Protein AF-A0A0G0X6N5-F1 (afdb_monomer_lite)

InterPro domains:
  IPR004042 Intein DOD homing endonuclease, central region [PS50819] (4-129)
  IPR004860 Homing endonuclease, LAGLIDADG domain [PF14528] (2-40)
  IPR006142 Intein [PR00379] (1-13)
  IPR006142 Intein [PR00379] (91-103)
  IPR027434 Homing endonuclease [G3DSA:3.10.28.10] (1-121)
  IPR027434 Homing endonuclease [SSF55608] (2-59)

pLDDT: mean 87.35, std 15.33, range [44.31, 98.25]

Secondary structure (DSSP, 8-state):
-HHHHHHHHHHEEEEESSSEEEEEEES-HHHHHHHHHHTT--PPEEEETTTEEEEEEE-HHHHHHHHHTT--TTGGGT-------TTTHHHHHHHHHHHH-----EEEEPPSSS--EEEE-PPPPP---

Foldseek 3Di:
DLLLLLLCLAAKAWDDDPFTKIKRKDLDPVVVVVVCVVVVDPFDWDDDPNRMIMGIDTDPVVSVVCVQQQDDHVCPVPGDHGDDDPVSVVSSNNNNCVRHNDDFDWDWDDDPPPDTDTDTDDDPDDPDD

Structure (mmCIF, N/CA/C/O backbone):
data_AF-A0A0G0X6N5-F1
#
_entry.id   AF-A0A0G0X6N5-F1
#
loop_
_atom_site.group_PDB
_atom_site.id
_atom_site.type_symbol
_atom_site.label_atom_id
_atom_site.label_alt_id
_atom_site.label_comp_id
_atom_site.label_asym_id
_atom_site.label_entity_id
_atom_site.label_seq_id
_atom_site.pdbx_PDB_ins_code
_atom_site.Cartn_x
_atom_site.Cartn_y
_atom_site.Cartn_z
_atom_site.occupancy
_atom_site.B_iso_or_equiv
_atom_site.auth_seq_id
_atom_site.auth_comp_id
_atom_site.auth_asym_id
_atom_site.auth_atom_id
_atom_site.pdbx_PDB_model_num
ATOM 1 N N . MET A 1 1 ? -10.779 3.415 -6.569 1.00 87.19 1 MET A N 1
ATOM 2 C CA . MET A 1 1 ? -10.254 2.663 -5.402 1.00 87.19 1 MET A CA 1
ATOM 3 C C . MET A 1 1 ? -9.407 1.443 -5.789 1.00 87.19 1 MET A C 1
ATOM 5 O O . MET A 1 1 ? -8.465 1.151 -5.069 1.00 87.19 1 MET A O 1
ATOM 9 N N . ALA A 1 2 ? -9.675 0.753 -6.910 1.00 95.94 2 ALA A N 1
ATOM 10 C CA . ALA A 1 2 ? -8.919 -0.440 -7.331 1.00 95.94 2 ALA A CA 1
ATOM 11 C C . ALA A 1 2 ? -7.391 -0.240 -7.430 1.00 95.94 2 ALA A C 1
ATOM 13 O O . ALA A 1 2 ? -6.642 -1.137 -7.061 1.00 95.94 2 ALA A O 1
ATOM 14 N N . TYR A 1 3 ? -6.933 0.953 -7.819 1.00 97.38 3 TYR A N 1
ATOM 15 C CA . TYR A 1 3 ? -5.517 1.329 -7.759 1.00 97.38 3 TYR A CA 1
ATOM 16 C C . TYR A 1 3 ? -4.912 1.194 -6.353 1.00 97.38 3 TYR A C 1
ATOM 18 O O . TYR A 1 3 ? -3.911 0.512 -6.167 1.00 97.38 3 TYR A O 1
ATOM 26 N N . VAL A 1 4 ? -5.556 1.782 -5.338 1.00 96.94 4 VAL A N 1
ATOM 27 C CA . VAL A 1 4 ? -5.074 1.730 -3.946 1.00 96.94 4 VAL A CA 1
ATOM 28 C C . VAL A 1 4 ? -5.071 0.292 -3.422 1.00 96.94 4 VAL A C 1
ATOM 30 O O . VAL A 1 4 ? -4.167 -0.089 -2.684 1.00 96.94 4 VAL A O 1
ATOM 33 N N . LEU A 1 5 ? -6.048 -0.521 -3.842 1.00 96.44 5 LEU A N 1
ATOM 34 C CA . LEU A 1 5 ? -6.070 -1.953 -3.547 1.00 96.44 5 LEU A CA 1
ATOM 35 C C . LEU A 1 5 ? -4.853 -2.665 -4.152 1.00 96.44 5 LEU A C 1
ATOM 37 O O . LEU A 1 5 ? -4.186 -3.406 -3.441 1.00 96.44 5 LEU A O 1
ATOM 41 N N . GLY A 1 6 ? -4.547 -2.423 -5.429 1.00 96.81 6 GLY A N 1
ATOM 42 C CA . GLY A 1 6 ? -3.376 -2.993 -6.100 1.00 96.81 6 GLY A CA 1
ATOM 43 C C . GLY A 1 6 ? -2.073 -2.631 -5.399 1.00 96.81 6 GLY A C 1
ATOM 44 O O . GLY A 1 6 ? -1.282 -3.513 -5.074 1.00 96.81 6 GLY A O 1
ATOM 45 N N . PHE A 1 7 ? -1.903 -1.351 -5.074 1.00 97.06 7 PHE A N 1
ATOM 46 C CA . PHE A 1 7 ? -0.727 -0.871 -4.352 1.00 97.06 7 PHE A CA 1
ATOM 47 C C . PHE A 1 7 ? -0.604 -1.509 -2.961 1.00 97.06 7 PHE A C 1
ATOM 49 O O . PHE A 1 7 ? 0.472 -1.943 -2.557 1.00 97.06 7 PHE A O 1
ATOM 56 N N . TRP A 1 8 ? -1.719 -1.653 -2.236 1.00 96.56 8 TRP A N 1
ATOM 57 C CA . TRP A 1 8 ? -1.725 -2.372 -0.962 1.00 96.56 8 TRP A CA 1
ATOM 58 C C . TRP A 1 8 ? -1.381 -3.865 -1.124 1.00 96.56 8 TRP A C 1
ATOM 60 O O . TRP A 1 8 ? -0.720 -4.447 -0.266 1.00 96.56 8 TRP A O 1
ATOM 70 N N . TYR A 1 9 ? -1.801 -4.504 -2.217 1.00 95.88 9 TYR A N 1
ATOM 71 C CA . TYR A 1 9 ? -1.462 -5.902 -2.497 1.00 95.88 9 TYR A CA 1
ATOM 72 C C . TYR A 1 9 ? 0.044 -6.118 -2.696 1.00 95.88 9 TYR A C 1
ATOM 74 O O . TYR A 1 9 ? 0.553 -7.158 -2.273 1.00 95.88 9 TYR A O 1
ATOM 82 N N . ALA A 1 10 ? 0.742 -5.140 -3.273 1.00 94.75 10 ALA A N 1
ATOM 83 C CA . ALA A 1 10 ? 2.194 -5.132 -3.427 1.00 94.75 10 ALA A CA 1
ATOM 84 C C . ALA A 1 10 ? 2.905 -4.911 -2.077 1.00 94.75 10 ALA A C 1
ATOM 86 O O . ALA A 1 10 ? 3.366 -5.872 -1.459 1.00 94.75 10 ALA A O 1
ATOM 87 N N . ASP A 1 11 ? 2.869 -3.687 -1.542 1.00 91.31 11 ASP A N 1
ATOM 88 C CA . ASP A 1 11 ? 3.684 -3.275 -0.380 1.00 91.31 11 ASP A CA 1
ATOM 89 C C . ASP A 1 11 ? 2.884 -2.976 0.894 1.00 91.31 11 ASP A C 1
ATOM 91 O O . ASP A 1 11 ? 3.412 -2.521 1.913 1.00 91.31 11 ASP A O 1
ATOM 95 N N . GLY A 1 12 ? 1.577 -3.212 0.865 1.00 93.69 12 GLY A N 1
ATOM 96 C CA . GLY A 1 12 ? 0.713 -2.980 2.010 1.00 93.69 12 GLY A CA 1
ATOM 97 C C . GLY A 1 12 ? 0.831 -4.053 3.086 1.00 93.69 12 GLY A C 1
ATOM 98 O O . GLY A 1 12 ? 1.315 -5.162 2.886 1.00 93.69 12 GLY A O 1
ATOM 99 N N . HIS A 1 13 ? 0.336 -3.749 4.275 1.00 93.81 13 HIS A N 1
ATOM 100 C CA . HIS A 1 13 ? 0.219 -4.729 5.351 1.00 93.81 13 HIS A CA 1
ATOM 101 C C . HIS A 1 13 ? -1.007 -4.410 6.210 1.00 93.81 13 HIS A C 1
ATOM 103 O O . HIS A 1 13 ? -1.497 -3.282 6.215 1.00 93.81 13 HIS A O 1
ATOM 109 N N . MET A 1 14 ? -1.553 -5.392 6.927 1.00 95.25 14 MET A N 1
ATOM 110 C CA . MET A 1 14 ? -2.684 -5.181 7.835 1.00 95.25 14 MET A CA 1
ATOM 111 C C . MET A 1 14 ? -2.475 -5.925 9.149 1.00 95.25 14 MET A C 1
ATOM 113 O O . MET A 1 14 ? -1.966 -7.046 9.164 1.00 95.25 14 MET A O 1
ATOM 117 N N . ARG A 1 15 ? -2.890 -5.304 10.258 1.00 94.38 15 ARG A N 1
ATOM 118 C CA . ARG A 1 15 ? -2.908 -5.919 11.593 1.00 94.38 15 ARG A CA 1
ATOM 119 C C . ARG A 1 15 ? -4.193 -5.608 12.329 1.00 94.38 15 ARG A C 1
ATOM 121 O O . ARG A 1 15 ? -4.729 -4.503 12.242 1.00 94.38 15 ARG A O 1
ATOM 128 N N . HIS A 1 16 ? -4.623 -6.585 13.111 1.00 93.50 16 HIS A N 1
ATOM 129 C CA . HIS A 1 16 ? -5.725 -6.451 14.040 1.00 93.50 16 HIS A CA 1
ATOM 130 C C . HIS A 1 16 ? -5.285 -6.981 15.405 1.00 93.50 16 HIS A C 1
ATOM 132 O O . HIS A 1 16 ? -5.228 -8.185 15.624 1.00 93.50 16 HIS A O 1
ATOM 138 N N . GLU A 1 17 ? -4.925 -6.054 16.292 1.00 89.31 17 GLU A N 1
ATOM 139 C CA . GLU A 1 17 ? -4.594 -6.343 17.694 1.00 89.31 17 GLU A CA 1
ATOM 140 C C . GLU A 1 17 ? -5.641 -5.675 18.596 1.00 89.31 17 GLU A C 1
ATOM 142 O O . GLU A 1 17 ? -6.637 -6.283 18.962 1.00 89.31 17 GLU A O 1
ATOM 147 N N . LYS A 1 18 ? -5.463 -4.378 18.887 1.00 91.12 18 LYS A N 1
ATOM 148 C CA . LYS A 1 18 ? -6.442 -3.538 19.609 1.00 91.12 18 LYS A CA 1
ATOM 149 C C . LYS A 1 18 ? -7.293 -2.662 18.680 1.00 91.12 18 LYS A C 1
ATOM 151 O O . LYS A 1 18 ? -8.241 -2.022 19.115 1.00 91.12 18 LYS A O 1
ATOM 156 N N . SER A 1 19 ? -6.906 -2.566 17.408 1.00 93.94 19 SER A N 1
ATOM 157 C CA . SER A 1 19 ? -7.555 -1.719 16.399 1.00 93.94 19 SER A CA 1
ATOM 158 C C . SER A 1 19 ? -7.300 -2.270 14.996 1.00 93.94 19 SER A C 1
ATOM 160 O O . SER A 1 19 ? -6.327 -2.995 14.793 1.00 93.94 19 SER A O 1
ATOM 162 N N . TYR A 1 20 ? -8.154 -1.896 14.044 1.00 96.06 20 TYR A N 1
ATOM 163 C CA . TYR A 1 20 ? -8.084 -2.299 12.638 1.00 96.06 20 TYR A CA 1
ATOM 164 C C . TYR A 1 20 ? -7.134 -1.376 11.875 1.00 96.06 20 TYR A C 1
ATOM 166 O O . TYR A 1 20 ? -7.507 -0.249 11.544 1.00 96.06 20 TYR A O 1
ATOM 174 N N . ARG A 1 21 ? -5.896 -1.830 11.654 1.00 96.25 21 ARG A N 1
ATOM 175 C CA . ARG A 1 21 ? -4.819 -1.017 11.077 1.00 96.25 21 ARG A CA 1
ATOM 176 C C . ARG A 1 21 ? -4.411 -1.535 9.712 1.00 96.25 21 ARG A C 1
ATOM 178 O O . ARG A 1 21 ? -4.120 -2.722 9.557 1.00 96.25 21 ARG A O 1
ATOM 185 N N . ILE A 1 22 ? -4.334 -0.619 8.759 1.00 96.88 22 ILE A N 1
ATOM 186 C CA . ILE A 1 22 ? -3.881 -0.866 7.394 1.00 96.88 22 ILE A CA 1
ATOM 187 C C . ILE A 1 22 ? -2.680 0.031 7.146 1.00 96.88 22 ILE A C 1
ATOM 189 O O . ILE A 1 22 ? -2.719 1.227 7.423 1.00 96.88 22 ILE A O 1
ATOM 193 N N . TYR A 1 23 ? -1.606 -0.572 6.673 1.00 96.56 23 TYR A N 1
ATOM 194 C CA . TYR A 1 23 ? -0.303 0.038 6.504 1.00 96.56 23 TYR A CA 1
ATOM 195 C C . TYR A 1 23 ? -0.007 0.162 5.018 1.00 96.56 23 TYR A C 1
ATOM 197 O O . TYR A 1 23 ? -0.195 -0.796 4.267 1.00 96.56 23 TYR A O 1
ATOM 205 N N . PHE A 1 24 ? 0.491 1.331 4.639 1.00 96.62 24 PHE A N 1
ATOM 206 C CA . PHE A 1 24 ? 1.113 1.600 3.353 1.00 96.62 24 PHE A CA 1
ATOM 207 C C . PHE A 1 24 ? 2.513 2.124 3.642 1.00 96.62 24 PHE A C 1
ATOM 209 O O . PHE A 1 24 ? 2.644 3.152 4.308 1.00 96.62 24 PHE A O 1
ATOM 216 N N . THR A 1 25 ? 3.543 1.426 3.179 1.00 95.12 25 THR A N 1
ATOM 217 C CA . THR A 1 25 ? 4.940 1.799 3.412 1.00 95.12 25 THR A CA 1
ATOM 218 C C . THR A 1 25 ? 5.630 1.957 2.068 1.00 95.12 25 THR A C 1
ATOM 220 O O . THR A 1 25 ? 5.507 1.092 1.215 1.00 95.12 25 THR A O 1
ATOM 223 N N . SER A 1 26 ? 6.337 3.068 1.869 1.00 95.12 26 SER A N 1
ATOM 224 C CA . SER A 1 26 ? 7.089 3.335 0.640 1.00 95.12 26 SER A CA 1
ATOM 225 C C . SER A 1 26 ? 8.276 4.249 0.930 1.00 95.12 26 SER A C 1
ATOM 227 O O . SER A 1 26 ? 8.290 4.967 1.933 1.00 95.12 26 SER A O 1
ATOM 229 N N . LYS A 1 27 ? 9.282 4.228 0.056 1.00 93.88 27 LYS A N 1
ATOM 230 C CA . LYS A 1 27 ? 10.355 5.235 0.035 1.00 93.88 27 LYS A CA 1
ATOM 231 C C . LYS A 1 27 ? 9.886 6.544 -0.602 1.00 93.88 27 LYS A C 1
ATOM 233 O O . LYS A 1 27 ? 10.392 7.604 -0.249 1.00 93.88 27 LYS A O 1
ATOM 238 N N . ASP A 1 28 ? 8.901 6.478 -1.499 1.00 94.00 28 ASP A N 1
ATOM 239 C CA . ASP A 1 28 ? 8.314 7.653 -2.136 1.00 94.00 28 ASP A CA 1
ATOM 240 C C . ASP A 1 28 ? 7.209 8.250 -1.253 1.00 94.00 28 ASP A C 1
ATOM 242 O O . ASP A 1 28 ? 6.106 7.713 -1.098 1.00 94.00 28 ASP A O 1
ATOM 246 N N . LYS A 1 29 ? 7.520 9.399 -0.652 1.00 95.00 29 LYS A N 1
ATOM 247 C CA . LYS A 1 29 ? 6.599 10.129 0.216 1.00 95.00 29 LYS A CA 1
ATOM 248 C C . LYS A 1 29 ? 5.451 10.784 -0.546 1.00 95.00 29 LYS A C 1
ATOM 250 O O . LYS A 1 29 ? 4.333 10.803 -0.029 1.00 95.00 29 LYS A O 1
ATOM 255 N N . GLU A 1 30 ? 5.700 11.320 -1.735 1.00 95.38 30 GLU A N 1
ATOM 256 C CA . GLU A 1 30 ? 4.678 12.029 -2.515 1.00 95.38 30 GLU A CA 1
ATOM 257 C C . GLU A 1 30 ? 3.605 11.062 -3.016 1.00 95.38 30 GLU A C 1
ATOM 259 O O . GLU A 1 30 ? 2.404 11.371 -3.028 1.00 95.38 30 GLU A O 1
ATOM 264 N N . HIS A 1 31 ? 4.019 9.833 -3.316 1.00 94.44 31 HIS A N 1
ATOM 265 C CA . HIS A 1 31 ? 3.094 8.760 -3.641 1.00 94.44 31 HIS A CA 1
ATOM 266 C C . HIS A 1 31 ? 2.154 8.428 -2.475 1.00 94.44 31 HIS A C 1
ATOM 268 O O . HIS A 1 31 ? 0.931 8.409 -2.647 1.00 94.44 31 HIS A O 1
ATOM 274 N N . LEU A 1 32 ? 2.685 8.284 -1.254 1.00 95.94 32 LEU A N 1
ATOM 275 C CA . LEU A 1 32 ? 1.850 8.075 -0.065 1.00 95.94 32 LEU A CA 1
ATOM 276 C C . LEU A 1 32 ? 0.955 9.279 0.261 1.00 95.94 32 LEU A C 1
ATOM 278 O O . LEU A 1 32 ? -0.153 9.088 0.765 1.00 95.94 32 LEU A O 1
ATOM 282 N N . ILE A 1 33 ? 1.383 10.512 -0.031 1.00 96.62 33 ILE A N 1
ATOM 283 C CA . ILE A 1 33 ? 0.533 11.709 0.098 1.00 96.62 33 ILE A CA 1
ATOM 284 C C . ILE A 1 33 ? -0.658 11.627 -0.865 1.00 96.62 33 ILE A C 1
ATOM 286 O O . ILE A 1 33 ? -1.782 11.962 -0.485 1.00 96.62 33 ILE A O 1
ATOM 290 N N . SER A 1 34 ? -0.443 11.147 -2.088 1.00 95.94 34 SER A N 1
ATOM 291 C CA . SER A 1 34 ? -1.511 10.947 -3.072 1.00 95.94 34 SER A CA 1
ATOM 292 C C . SER A 1 34 ? -2.493 9.862 -2.622 1.00 95.94 34 SER A C 1
AT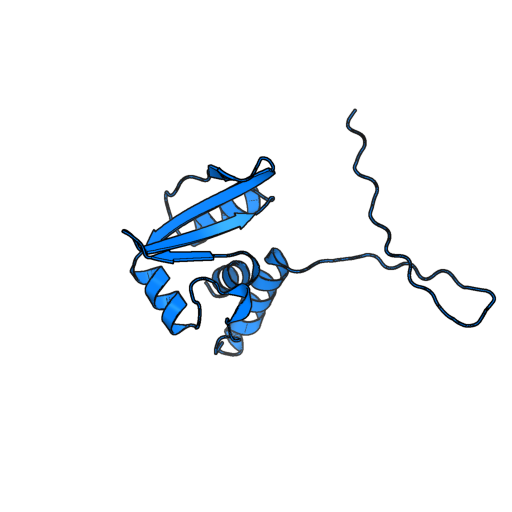OM 294 O O . SER A 1 34 ? -3.703 10.089 -2.636 1.00 95.94 34 SER A O 1
ATOM 296 N N . ILE A 1 35 ? -1.995 8.730 -2.114 1.00 96.19 35 ILE A N 1
ATOM 297 C CA . ILE A 1 35 ? -2.837 7.671 -1.528 1.00 96.19 35 ILE A CA 1
ATOM 298 C C . ILE A 1 35 ? -3.621 8.198 -0.321 1.00 96.19 35 ILE A C 1
ATOM 300 O O . ILE A 1 35 ? -4.821 7.948 -0.210 1.00 96.19 35 ILE A O 1
ATOM 304 N N . LYS A 1 36 ? -2.984 8.977 0.560 1.00 96.19 36 LYS A N 1
ATOM 305 C CA . LYS A 1 36 ? -3.641 9.618 1.706 1.00 96.19 36 LYS A CA 1
ATOM 306 C C . LYS A 1 36 ? -4.818 10.495 1.271 1.00 96.19 36 LYS A C 1
ATOM 308 O O . LYS A 1 36 ? -5.879 10.413 1.886 1.00 96.19 36 LYS A O 1
ATOM 313 N N . LYS A 1 37 ? -4.639 11.306 0.221 1.00 96.19 37 LYS A N 1
ATOM 314 C CA . LYS A 1 37 ? -5.706 12.145 -0.352 1.00 96.19 37 LYS A CA 1
ATOM 315 C C . LYS A 1 37 ? -6.845 11.294 -0.917 1.00 96.19 37 LYS A C 1
ATOM 317 O O . LYS A 1 37 ? -7.996 11.572 -0.614 1.00 96.19 37 LYS A O 1
ATOM 322 N N . LEU A 1 38 ? -6.530 10.236 -1.669 1.00 95.31 38 LEU A N 1
ATOM 323 C CA . LEU A 1 38 ? -7.526 9.315 -2.239 1.00 95.31 38 LEU A CA 1
ATOM 324 C C . LEU A 1 38 ? -8.329 8.549 -1.177 1.00 95.31 38 LEU A C 1
ATOM 326 O O . LEU A 1 38 ? -9.471 8.175 -1.426 1.00 95.31 38 LEU A O 1
ATOM 330 N N . LEU A 1 39 ? -7.726 8.286 -0.016 1.00 94.62 39 LEU A N 1
ATOM 331 C CA . LEU A 1 39 ? -8.375 7.638 1.127 1.00 94.62 39 LEU A CA 1
ATOM 332 C C . LEU A 1 39 ? -9.087 8.623 2.064 1.00 94.62 39 LEU A C 1
ATOM 334 O O . LEU A 1 39 ? -9.664 8.178 3.055 1.00 94.62 39 LEU A O 1
ATOM 338 N N . GLU A 1 40 ? -9.010 9.930 1.788 1.00 95.19 40 GLU A N 1
ATOM 339 C CA . GLU A 1 40 ? -9.632 11.001 2.579 1.00 95.19 40 GLU A CA 1
ATOM 340 C C . GLU A 1 40 ? -9.325 10.894 4.084 1.00 95.19 40 GLU A C 1
ATOM 342 O O . GLU 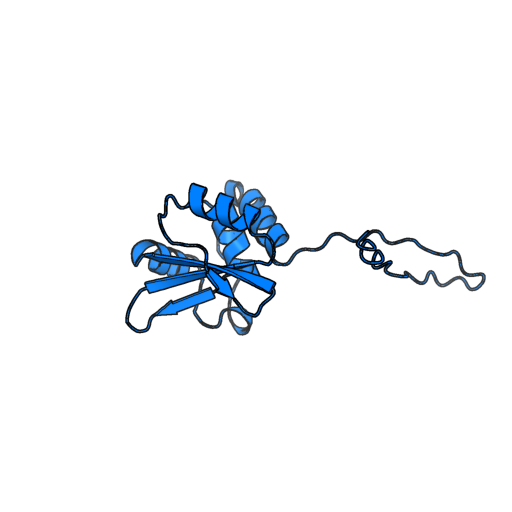A 1 40 ? -10.161 11.148 4.951 1.00 95.19 40 GLU A O 1
ATOM 347 N N . THR A 1 41 ? -8.099 10.481 4.416 1.00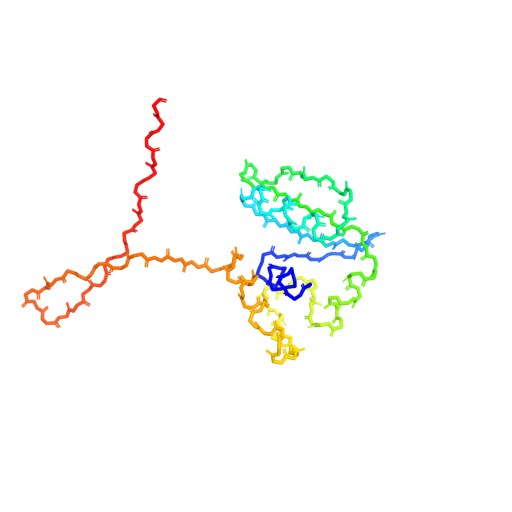 93.81 41 THR A N 1
ATOM 348 C CA . THR A 1 41 ? -7.686 10.252 5.801 1.00 93.81 41 THR A CA 1
ATOM 349 C C . THR A 1 41 ? -6.778 11.360 6.316 1.00 93.81 41 THR A C 1
ATOM 351 O O . THR A 1 41 ? -5.871 11.830 5.630 1.00 93.81 41 THR A O 1
ATOM 354 N N . ASN A 1 42 ? -6.969 11.729 7.582 1.00 94.06 42 ASN A N 1
ATOM 355 C CA . ASN A 1 42 ? -6.113 12.685 8.283 1.00 94.06 42 ASN A CA 1
ATOM 356 C C . ASN A 1 42 ? -4.893 12.028 8.947 1.00 94.06 42 ASN A C 1
ATOM 358 O O . ASN A 1 42 ? -4.095 12.727 9.571 1.00 94.06 42 ASN A O 1
ATOM 362 N N . SER A 1 43 ? -4.707 10.712 8.787 1.00 95.12 43 SER A N 1
ATOM 363 C CA . SER A 1 43 ? -3.576 9.983 9.367 1.00 95.12 43 SER A CA 1
ATOM 364 C C . SER A 1 43 ? -2.224 10.619 9.006 1.00 95.12 43 SER A C 1
ATOM 366 O O . SER A 1 43 ? -1.997 10.981 7.843 1.00 95.12 43 SER A O 1
ATOM 368 N N . PRO A 1 44 ? -1.303 10.781 9.971 1.00 95.56 44 PRO A N 1
ATOM 369 C CA . PRO A 1 44 ? 0.027 11.305 9.687 1.00 95.56 44 PRO A CA 1
ATOM 370 C C . PRO A 1 44 ? 0.855 10.297 8.878 1.00 95.56 44 PRO A C 1
ATOM 372 O O . PRO A 1 44 ? 0.639 9.088 8.966 1.00 95.56 44 PRO A O 1
ATOM 375 N N . LEU A 1 45 ? 1.822 10.805 8.108 1.00 96.62 45 LEU A N 1
ATOM 376 C CA . LEU A 1 45 ? 2.902 9.982 7.565 1.00 96.62 45 LEU A CA 1
ATOM 377 C C . LEU A 1 45 ? 4.045 9.967 8.582 1.00 96.62 45 LEU A C 1
ATOM 379 O O . LEU A 1 45 ? 4.489 11.026 9.024 1.00 96.62 45 LEU A O 1
ATOM 383 N N . THR A 1 46 ? 4.524 8.781 8.938 1.00 96.44 46 THR A N 1
ATOM 384 C CA . THR A 1 46 ? 5.586 8.583 9.934 1.00 96.44 46 THR A CA 1
ATOM 385 C C . THR A 1 46 ? 6.808 7.932 9.300 1.00 96.44 46 THR A C 1
ATOM 387 O O . THR A 1 46 ? 6.656 7.039 8.467 1.00 96.44 46 THR A O 1
ATOM 390 N N . ALA A 1 47 ? 8.014 8.334 9.704 1.00 94.62 47 ALA A N 1
ATOM 391 C CA . ALA A 1 47 ? 9.244 7.680 9.260 1.00 94.62 47 ALA A CA 1
ATOM 392 C C . ALA A 1 47 ? 9.301 6.216 9.738 1.00 94.62 47 ALA A C 1
ATOM 394 O O . ALA A 1 47 ? 8.867 5.895 10.846 1.00 94.62 47 ALA A O 1
ATOM 395 N N . TYR A 1 48 ? 9.838 5.332 8.901 1.00 92.19 48 TYR A N 1
ATOM 396 C CA . TYR A 1 48 ? 9.957 3.898 9.149 1.00 92.19 48 TYR A CA 1
ATOM 397 C C . TYR A 1 48 ? 11.283 3.369 8.590 1.00 92.19 48 TYR A C 1
ATOM 399 O O . TYR A 1 48 ? 11.613 3.603 7.430 1.00 92.19 48 TYR A O 1
ATOM 407 N N . GLY A 1 49 ? 12.061 2.652 9.408 1.00 85.25 49 GLY A N 1
ATOM 408 C CA . GLY A 1 49 ? 13.291 1.987 8.949 1.00 85.25 49 GLY A CA 1
ATOM 409 C C . GLY A 1 49 ? 14.359 2.925 8.362 1.00 85.25 49 GLY A C 1
ATOM 410 O O . GLY A 1 49 ? 15.118 2.516 7.489 1.00 85.25 49 GLY A O 1
ATOM 411 N N . GLY A 1 50 ? 14.390 4.195 8.782 1.00 87.94 50 GLY A N 1
ATOM 412 C CA . GLY A 1 50 ? 15.397 5.195 8.396 1.00 87.94 50 GLY A CA 1
ATOM 413 C C . GLY A 1 50 ? 15.250 5.802 6.994 1.00 87.94 50 GLY A C 1
ATOM 414 O O . GLY A 1 50 ? 15.591 6.965 6.818 1.00 87.94 50 GLY A O 1
ATOM 415 N N . SER A 1 51 ? 14.715 5.065 6.016 1.00 90.88 51 SER A N 1
ATOM 416 C CA . SER A 1 51 ? 14.600 5.520 4.614 1.00 90.88 51 SER A CA 1
ATOM 417 C C . SER A 1 51 ? 13.190 5.446 4.027 1.00 90.88 51 SER A C 1
ATOM 419 O O . SER A 1 51 ? 12.955 5.966 2.939 1.00 90.88 51 SER A O 1
ATOM 421 N N . CYS A 1 52 ? 12.245 4.824 4.733 1.00 94.06 52 CYS A N 1
ATOM 422 C CA . CYS A 1 52 ? 10.864 4.714 4.286 1.00 94.06 52 CYS A CA 1
ATOM 423 C C . CYS A 1 52 ? 9.954 5.634 5.102 1.00 94.06 52 CYS A C 1
ATOM 425 O O . CYS A 1 52 ? 10.245 6.027 6.234 1.00 94.06 52 CYS A O 1
ATOM 427 N N . VAL A 1 53 ? 8.792 5.926 4.541 1.00 96.38 53 VAL A N 1
ATOM 428 C CA . VAL A 1 53 ? 7.661 6.541 5.227 1.00 96.38 53 VAL A CA 1
ATOM 429 C C . VAL A 1 53 ? 6.492 5.570 5.244 1.00 96.38 53 VAL A C 1
ATOM 431 O O . VAL A 1 53 ? 6.376 4.685 4.400 1.00 96.38 53 VAL A O 1
ATOM 434 N N . THR A 1 54 ? 5.635 5.695 6.249 1.00 97.00 54 THR A N 1
ATOM 435 C CA . THR A 1 54 ? 4.463 4.841 6.426 1.00 97.00 54 THR A CA 1
ATOM 436 C C . THR A 1 54 ? 3.229 5.682 6.706 1.00 97.00 54 THR A C 1
ATOM 438 O O . THR A 1 54 ? 3.256 6.585 7.541 1.00 97.00 54 THR A O 1
ATOM 441 N N . LEU A 1 55 ? 2.138 5.350 6.025 1.00 97.69 55 LEU A N 1
ATOM 442 C CA . LEU A 1 55 ? 0.787 5.814 6.304 1.00 97.69 55 LEU A CA 1
ATOM 443 C C . LEU A 1 55 ? 0.022 4.679 6.993 1.00 97.69 55 LEU A C 1
ATOM 445 O O . LEU A 1 55 ? -0.102 3.585 6.440 1.00 97.69 55 LEU A O 1
ATOM 449 N N . VAL A 1 56 ? -0.509 4.945 8.189 1.00 97.12 56 VAL A N 1
ATOM 450 C CA . VAL A 1 56 ? -1.337 3.983 8.935 1.00 97.12 56 VAL A CA 1
ATOM 451 C C . VAL A 1 56 ? -2.780 4.464 8.971 1.00 97.12 56 VAL A C 1
ATOM 453 O O . VAL A 1 56 ? -3.098 5.493 9.568 1.00 97.12 56 VAL A O 1
ATOM 456 N N . VAL A 1 57 ? -3.673 3.703 8.348 1.00 96.75 57 VAL A N 1
ATOM 457 C CA . VAL A 1 57 ? -5.110 3.982 8.317 1.00 96.75 57 VAL A CA 1
ATOM 458 C C . VAL A 1 57 ? -5.814 3.124 9.358 1.00 96.75 57 VAL A C 1
ATOM 460 O O . VAL A 1 57 ? -5.711 1.896 9.350 1.00 96.75 57 VAL A O 1
ATOM 463 N N . HIS A 1 58 ? -6.548 3.782 10.254 1.00 95.94 58 HIS A N 1
ATOM 464 C CA . HIS A 1 58 ? -7.375 3.134 11.267 1.00 95.94 58 HIS A CA 1
ATOM 465 C C . HIS A 1 58 ? -8.822 3.084 10.778 1.00 95.94 58 HIS A C 1
ATOM 467 O O . HIS A 1 58 ? -9.554 4.064 10.890 1.00 95.94 58 HIS A O 1
ATOM 473 N N . SER A 1 59 ? -9.241 1.956 10.207 1.00 95.56 59 SER A N 1
ATOM 474 C CA . SER A 1 59 ? -10.599 1.811 9.677 1.00 95.56 59 SER A CA 1
ATOM 475 C C . SER A 1 59 ? -11.051 0.360 9.717 1.00 95.56 59 SER A C 1
ATOM 477 O O . SER A 1 59 ? -10.526 -0.493 9.003 1.00 95.56 59 SER A O 1
ATOM 479 N N . LYS A 1 60 ? -12.070 0.084 10.540 1.00 96.38 60 LYS A N 1
ATOM 480 C CA . LYS A 1 60 ? -12.700 -1.241 10.611 1.00 96.38 60 LYS A CA 1
ATOM 481 C C . LYS A 1 60 ? -13.326 -1.631 9.275 1.00 96.38 60 LYS A C 1
ATOM 483 O O . LYS A 1 60 ? -13.147 -2.760 8.838 1.00 96.38 60 LYS A O 1
ATOM 488 N N . ARG A 1 61 ? -14.003 -0.683 8.620 1.00 95.88 61 ARG A N 1
ATOM 489 C CA . ARG A 1 61 ? -14.651 -0.899 7.322 1.00 95.88 61 ARG A CA 1
ATOM 490 C C . ARG A 1 61 ? -13.634 -1.280 6.250 1.00 95.88 61 ARG A C 1
ATOM 492 O O . ARG A 1 61 ? -13.755 -2.347 5.672 1.00 95.88 61 ARG A O 1
ATOM 499 N N . LEU A 1 62 ? -12.586 -0.471 6.066 1.00 95.06 62 LEU A N 1
ATOM 500 C CA . LEU A 1 62 ? -11.564 -0.743 5.050 1.00 95.06 62 LEU A CA 1
ATOM 501 C C . LEU A 1 62 ? -10.847 -2.076 5.309 1.00 95.06 62 LEU A C 1
ATOM 503 O O . LEU A 1 62 ? -10.521 -2.800 4.376 1.00 95.06 62 LEU A O 1
ATOM 507 N N . PHE A 1 63 ? -10.634 -2.427 6.578 1.00 96.19 63 PHE A N 1
ATOM 508 C CA . PHE A 1 63 ? -10.024 -3.701 6.947 1.00 96.19 63 PHE A CA 1
ATOM 509 C C . PHE A 1 63 ? -10.920 -4.883 6.569 1.00 96.19 63 PHE A C 1
ATOM 511 O O . PHE A 1 63 ? -10.438 -5.868 6.021 1.00 96.19 63 PHE A O 1
ATOM 518 N N . GLN A 1 64 ? -12.221 -4.787 6.850 1.00 95.75 64 GLN A N 1
ATOM 519 C CA . GLN A 1 64 ? -13.195 -5.815 6.486 1.00 95.75 64 GLN A CA 1
ATOM 520 C C . GLN A 1 64 ? -13.356 -5.934 4.967 1.00 95.75 64 GLN A C 1
ATOM 522 O O . GLN A 1 64 ? -13.388 -7.050 4.457 1.00 95.75 64 GLN A O 1
ATOM 527 N N . ASP A 1 65 ? -13.374 -4.813 4.247 1.00 94.88 65 ASP A N 1
ATOM 528 C CA . ASP A 1 65 ? -13.416 -4.801 2.783 1.00 94.88 65 ASP A CA 1
ATOM 529 C C . ASP A 1 65 ? -12.181 -5.506 2.195 1.00 94.88 65 ASP A C 1
ATOM 531 O O . ASP A 1 65 ? -12.310 -6.329 1.289 1.00 94.88 65 ASP A O 1
ATOM 535 N N . LEU A 1 66 ? -10.987 -5.266 2.756 1.00 94.69 66 LEU A N 1
ATOM 536 C CA . LEU A 1 66 ? -9.767 -5.982 2.369 1.00 94.69 66 LEU A CA 1
ATOM 537 C C . LEU A 1 66 ? -9.871 -7.486 2.630 1.00 94.69 66 LEU A C 1
ATOM 539 O O . LEU A 1 66 ? -9.500 -8.258 1.751 1.00 94.69 66 LEU A O 1
ATOM 543 N N . LEU A 1 67 ? -10.408 -7.910 3.781 1.00 93.94 67 LEU A N 1
ATOM 544 C CA . LEU A 1 67 ? -10.630 -9.334 4.068 1.00 93.94 67 LEU A CA 1
ATOM 545 C C . LEU A 1 67 ? -11.548 -9.987 3.025 1.00 93.94 67 LEU A C 1
ATOM 547 O O . LEU A 1 67 ? -11.237 -11.066 2.526 1.00 93.94 67 LEU A O 1
ATOM 551 N N . ILE A 1 68 ? -12.657 -9.330 2.670 1.00 93.62 68 ILE A N 1
ATOM 552 C CA . ILE A 1 68 ? -13.612 -9.822 1.660 1.00 93.62 68 ILE A CA 1
ATOM 553 C C . ILE A 1 68 ? -12.940 -9.952 0.291 1.00 93.62 68 ILE A C 1
ATOM 555 O O . ILE A 1 68 ? -13.207 -10.896 -0.451 1.00 93.62 68 ILE A O 1
ATOM 559 N N . LEU A 1 69 ? -12.050 -9.016 -0.034 1.00 93.19 69 LEU A N 1
ATOM 560 C CA . LEU A 1 69 ? -11.294 -9.019 -1.281 1.00 93.19 69 LEU A CA 1
ATOM 561 C C . LEU A 1 69 ? -10.121 -10.012 -1.275 1.00 93.19 69 LEU A C 1
ATOM 563 O O . LEU A 1 69 ? -9.507 -10.193 -2.317 1.00 93.19 69 LEU A O 1
ATOM 567 N N . GLY A 1 70 ? -9.850 -10.708 -0.166 1.00 90.75 70 GLY A N 1
ATOM 568 C CA . GLY A 1 70 ? -8.809 -11.738 -0.062 1.00 90.75 70 GLY A CA 1
ATOM 569 C C . GLY A 1 70 ? -7.502 -11.266 0.583 1.00 90.75 70 GLY A C 1
ATOM 570 O O . GLY A 1 70 ? -6.530 -12.020 0.624 1.00 90.75 70 GLY A O 1
ATOM 571 N N . GLY A 1 71 ? -7.461 -10.038 1.101 1.00 91.31 71 GLY A N 1
ATOM 572 C CA . GLY A 1 71 ? -6.364 -9.531 1.916 1.00 91.31 71 GLY A CA 1
ATOM 573 C C . GLY A 1 71 ? -6.316 -10.228 3.274 1.00 91.31 71 GLY A C 1
ATOM 574 O O . GLY A 1 71 ? -7.343 -10.443 3.909 1.00 91.31 71 GLY A O 1
ATOM 575 N N . VAL A 1 72 ? -5.117 -10.572 3.742 1.00 90.81 72 VAL A N 1
ATOM 576 C CA . VAL A 1 72 ? -4.909 -11.245 5.033 1.00 90.81 72 VAL A CA 1
ATOM 577 C C . VAL A 1 72 ? -3.659 -10.710 5.741 1.00 90.81 72 VAL A C 1
ATOM 579 O O . VAL A 1 72 ? -2.711 -10.276 5.079 1.00 90.81 72 VAL A O 1
ATOM 582 N N . PRO A 1 73 ? -3.598 -10.735 7.086 1.00 87.00 73 PRO A N 1
ATOM 583 C CA . PRO A 1 73 ? -2.346 -10.513 7.808 1.00 87.00 73 PRO A CA 1
ATOM 584 C C . PRO A 1 73 ? -1.276 -11.531 7.379 1.00 87.00 73 PRO A C 1
ATOM 586 O O . PRO A 1 73 ? -1.590 -12.690 7.129 1.00 87.00 73 PRO A O 1
ATOM 589 N N . GLY A 1 74 ? -0.008 -11.114 7.290 1.00 83.06 74 GLY A N 1
ATOM 590 C CA . GLY A 1 74 ? 1.071 -12.001 6.821 1.00 83.06 74 GLY A CA 1
ATOM 591 C C . GLY A 1 74 ? 0.980 -12.364 5.332 1.00 83.06 74 GLY A C 1
ATOM 592 O O . GLY A 1 74 ? 1.483 -13.411 4.927 1.00 83.06 74 GLY A O 1
ATOM 593 N N . LYS A 1 75 ? 0.340 -11.497 4.527 1.00 83.31 75 LYS A N 1
ATOM 594 C CA . LYS A 1 75 ? -0.040 -11.735 3.127 1.00 83.31 75 LYS A CA 1
ATOM 595 C C . LYS A 1 75 ? 1.021 -12.386 2.242 1.00 83.31 75 LYS A C 1
ATOM 597 O O . LYS A 1 75 ? 0.657 -13.210 1.414 1.00 83.31 75 LYS A O 1
ATOM 602 N N . SER A 1 76 ? 2.301 -12.047 2.402 1.00 79.38 76 SER A N 1
ATOM 603 C CA . SER A 1 76 ? 3.346 -12.375 1.422 1.00 79.38 76 SER A CA 1
ATOM 604 C C . SER A 1 76 ? 3.494 -13.872 1.132 1.00 79.38 76 SER A C 1
ATOM 606 O O . SER A 1 76 ? 3.967 -14.222 0.061 1.00 79.38 76 SER A O 1
ATOM 608 N N . ASN A 1 77 ? 3.047 -14.747 2.040 1.00 80.06 77 ASN A N 1
ATOM 609 C CA . ASN A 1 77 ? 3.148 -16.201 1.873 1.00 80.06 77 ASN A CA 1
ATOM 610 C C . ASN A 1 77 ? 1.822 -16.895 1.514 1.00 80.06 77 ASN A C 1
ATOM 612 O O . ASN A 1 77 ? 1.826 -18.086 1.222 1.00 80.06 77 ASN A O 1
ATOM 616 N N . VAL A 1 78 ? 0.685 -16.199 1.610 1.00 85.81 78 VAL A N 1
ATOM 617 C CA . VAL A 1 78 ? -0.649 -16.837 1.618 1.00 85.81 78 VAL A CA 1
ATOM 618 C C . VAL A 1 78 ? -1.701 -16.104 0.788 1.00 85.81 78 VAL A C 1
ATOM 620 O O . VAL A 1 78 ? -2.791 -16.634 0.581 1.00 85.81 78 VAL A O 1
ATOM 623 N N . ILE A 1 79 ? -1.418 -14.879 0.340 1.00 89.06 79 ILE A N 1
ATOM 624 C CA . ILE A 1 79 ? -2.394 -14.078 -0.393 1.00 89.06 79 ILE A CA 1
ATOM 625 C C . ILE A 1 79 ? -2.657 -14.677 -1.769 1.00 89.06 79 ILE A C 1
ATOM 627 O O . ILE A 1 79 ? -1.748 -15.125 -2.466 1.00 89.06 79 ILE A O 1
ATOM 631 N N . THR A 1 80 ? -3.925 -14.677 -2.159 1.00 88.12 80 THR A N 1
ATOM 632 C CA . THR A 1 80 ? -4.363 -15.142 -3.474 1.00 88.12 80 THR A CA 1
ATOM 633 C C . THR A 1 80 ? -4.814 -13.960 -4.313 1.00 88.12 80 THR A C 1
ATOM 635 O O . THR A 1 80 ? -5.181 -12.905 -3.785 1.00 88.12 80 THR A O 1
ATOM 638 N N . PHE A 1 81 ? -4.761 -14.120 -5.636 1.00 90.62 81 PHE A N 1
ATOM 639 C CA . PHE A 1 81 ? -5.212 -13.076 -6.544 1.00 90.62 81 PHE A CA 1
ATOM 640 C C . PHE A 1 81 ? -6.709 -12.790 -6.314 1.00 90.62 81 PHE A C 1
ATOM 642 O O . PHE A 1 81 ? -7.518 -13.725 -6.339 1.00 90.62 81 PHE A O 1
ATOM 649 N N . PRO A 1 82 ? -7.097 -11.526 -6.078 1.00 92.62 82 PRO A N 1
ATOM 650 C CA . PRO A 1 82 ? -8.473 -11.180 -5.755 1.00 92.62 82 PRO A CA 1
ATOM 651 C C . PRO A 1 82 ? -9.379 -11.330 -6.981 1.00 92.62 82 PRO A C 1
ATOM 653 O O . PRO A 1 82 ? -8.953 -11.188 -8.128 1.00 92.62 82 PRO A O 1
ATOM 656 N N . LYS A 1 83 ? -10.675 -11.562 -6.758 1.00 92.81 83 LYS A N 1
ATOM 657 C CA . LYS A 1 83 ? -11.664 -11.525 -7.845 1.00 92.81 83 LYS A CA 1
ATOM 658 C C . LYS A 1 83 ? -11.950 -10.069 -8.215 1.00 92.81 83 LYS A C 1
ATOM 660 O O . LYS A 1 83 ? -12.711 -9.396 -7.525 1.00 92.81 83 LYS A O 1
ATOM 665 N N . ILE A 1 84 ? -11.351 -9.592 -9.305 1.00 94.00 84 ILE A N 1
ATOM 666 C CA . ILE A 1 84 ? -11.513 -8.213 -9.786 1.00 94.00 84 ILE A CA 1
ATOM 667 C C . ILE A 1 84 ? -12.365 -8.196 -11.060 1.00 94.00 84 ILE A C 1
ATOM 669 O O . ILE A 1 84 ? -12.026 -8.889 -12.020 1.00 94.00 84 ILE A O 1
ATOM 673 N N . PRO A 1 85 ? -13.441 -7.389 -11.114 1.00 96.31 85 PRO A N 1
ATOM 674 C CA . PRO A 1 85 ? -14.179 -7.160 -12.352 1.00 96.31 85 PRO A CA 1
ATOM 675 C C . PRO A 1 85 ? -13.265 -6.617 -13.471 1.00 96.31 85 PRO A C 1
ATOM 677 O O . PRO A 1 85 ? -12.437 -5.744 -13.1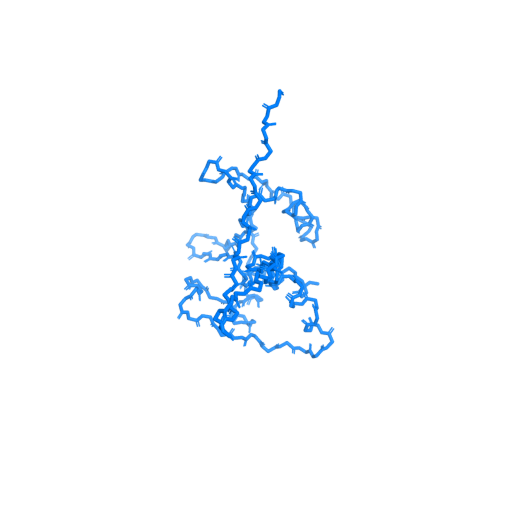87 1.00 96.31 85 PRO A O 1
ATOM 680 N N . PRO A 1 86 ? -13.409 -7.060 -14.737 1.00 97.25 86 PRO A N 1
ATOM 681 C CA . PRO A 1 86 ? -12.490 -6.700 -15.823 1.00 97.25 86 PRO A CA 1
ATOM 682 C C . PRO A 1 86 ? -12.252 -5.195 -15.999 1.00 97.25 86 PRO A C 1
ATOM 684 O O . PRO A 1 86 ? -11.138 -4.780 -16.304 1.00 97.25 86 PRO A O 1
ATOM 687 N N . GLN A 1 87 ? -13.262 -4.362 -15.740 1.00 97.94 87 GLN A N 1
ATOM 688 C CA . GLN A 1 87 ? -13.162 -2.905 -15.838 1.00 97.94 87 GLN A CA 1
ATOM 689 C C . GLN A 1 87 ? -12.225 -2.266 -14.799 1.00 97.94 87 GLN A C 1
ATOM 691 O O . GLN A 1 87 ? -11.726 -1.170 -15.027 1.00 97.94 87 GLN A O 1
ATOM 696 N N . PHE A 1 88 ? -11.974 -2.932 -13.669 1.00 97.94 88 PHE A N 1
ATOM 697 C CA . PHE A 1 88 ? -11.104 -2.434 -12.594 1.00 97.94 88 PHE A CA 1
ATOM 698 C C . PHE A 1 88 ? -9.718 -3.078 -12.596 1.00 97.94 88 PHE A C 1
ATOM 700 O O . PHE A 1 88 ? -8.817 -2.607 -11.900 1.00 97.94 88 PHE A O 1
ATOM 707 N N . LEU A 1 89 ? -9.538 -4.146 -13.375 1.00 97.75 89 LEU A N 1
ATOM 708 C CA . LEU A 1 89 ? -8.274 -4.862 -13.472 1.00 97.75 89 LEU A CA 1
ATOM 709 C C . LEU A 1 89 ? -7.108 -3.955 -13.916 1.00 97.75 89 LEU A C 1
ATOM 711 O O . LEU A 1 89 ? -6.058 -4.033 -13.279 1.00 97.75 89 LEU A O 1
ATOM 715 N N . PRO A 1 90 ? -7.256 -3.047 -14.907 1.00 98.25 90 PRO A N 1
ATOM 716 C CA . PRO A 1 90 ? -6.170 -2.143 -15.286 1.00 98.25 90 PRO A CA 1
ATOM 717 C C . PRO A 1 90 ? -5.713 -1.236 -14.139 1.00 98.25 90 PRO A C 1
ATOM 719 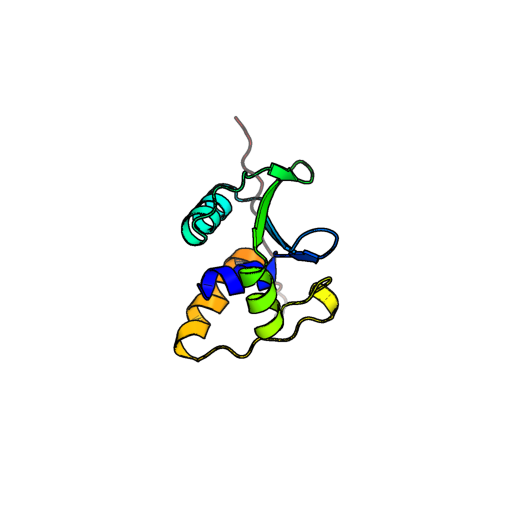O O . PRO A 1 90 ? -4.516 -1.046 -13.949 1.00 98.25 90 PRO A O 1
ATOM 722 N N . ASP A 1 91 ? -6.648 -0.703 -13.349 1.00 98.12 91 ASP A N 1
ATOM 723 C CA . ASP A 1 91 ? -6.323 0.164 -12.214 1.00 98.12 91 ASP A CA 1
ATOM 724 C C . ASP A 1 91 ? -5.593 -0.609 -11.117 1.00 98.12 91 ASP A C 1
ATOM 726 O O . ASP A 1 91 ? -4.598 -0.122 -10.583 1.00 98.12 91 ASP A O 1
ATOM 730 N N . PHE A 1 92 ? -6.059 -1.822 -10.809 1.00 97.88 92 PHE A N 1
ATOM 731 C CA . PHE A 1 92 ? -5.389 -2.700 -9.855 1.00 97.88 92 PHE A CA 1
ATOM 732 C C . PHE A 1 92 ? -3.964 -3.037 -10.298 1.00 97.88 92 PHE A C 1
ATOM 734 O O . PHE A 1 92 ? -3.043 -2.926 -9.496 1.00 97.88 92 PHE A O 1
ATOM 741 N N . ILE A 1 93 ? -3.769 -3.402 -11.570 1.00 97.69 93 ILE A N 1
ATOM 742 C CA . ILE A 1 93 ? -2.442 -3.730 -12.106 1.00 97.69 93 ILE A CA 1
ATOM 743 C C . ILE A 1 93 ? -1.505 -2.526 -12.002 1.00 97.69 93 ILE A C 1
ATOM 745 O O . ILE A 1 93 ? -0.377 -2.702 -11.557 1.00 97.69 93 ILE A O 1
ATOM 749 N N . ARG A 1 94 ? -1.960 -1.312 -12.350 1.00 97.38 94 ARG A N 1
ATOM 750 C CA . ARG A 1 94 ? -1.148 -0.091 -12.188 1.00 97.38 94 ARG A CA 1
ATOM 751 C C . ARG A 1 94 ? -0.729 0.114 -10.735 1.00 97.38 94 ARG A C 1
ATOM 753 O O . ARG A 1 94 ? 0.439 0.350 -10.474 1.00 97.38 94 ARG A O 1
ATOM 760 N N . GLY A 1 95 ? -1.661 -0.041 -9.796 1.00 96.88 95 GLY A N 1
ATOM 761 C CA . GLY A 1 95 ? -1.353 0.083 -8.373 1.00 96.88 95 GLY A CA 1
ATOM 762 C C . GLY A 1 95 ? -0.346 -0.958 -7.890 1.00 96.88 95 GLY A C 1
ATOM 763 O O . GLY A 1 95 ? 0.605 -0.610 -7.202 1.00 96.88 95 GLY A O 1
ATOM 764 N N . TYR A 1 96 ? -0.538 -2.226 -8.263 1.00 96.69 96 TYR A N 1
ATOM 765 C CA . TYR A 1 96 ? 0.377 -3.311 -7.897 1.00 96.69 96 TYR A CA 1
ATOM 766 C C . TYR A 1 96 ? 1.774 -3.080 -8.481 1.00 96.69 96 TYR A C 1
ATOM 768 O O . TYR A 1 96 ? 2.775 -3.232 -7.785 1.00 96.69 96 TYR A O 1
ATOM 776 N N . PHE A 1 97 ? 1.830 -2.676 -9.751 1.00 96.75 97 PHE A N 1
ATOM 777 C CA . PHE A 1 97 ? 3.069 -2.351 -10.443 1.00 96.75 97 PHE A CA 1
ATOM 778 C C . PHE A 1 97 ? 3.799 -1.165 -9.803 1.00 96.75 97 PHE A C 1
ATOM 780 O O . PHE A 1 97 ? 5.013 -1.214 -9.675 1.00 96.75 97 PHE A O 1
ATOM 787 N N . ASP A 1 98 ? 3.095 -0.128 -9.353 1.00 94.44 98 ASP A N 1
ATOM 788 C CA . ASP A 1 98 ? 3.741 1.014 -8.691 1.00 94.44 98 ASP A CA 1
ATOM 789 C C . ASP A 1 98 ? 4.300 0.675 -7.293 1.00 94.44 98 ASP A C 1
ATOM 791 O O . ASP A 1 98 ? 5.105 1.440 -6.768 1.00 94.44 98 ASP A O 1
ATOM 795 N N . GLY A 1 99 ? 3.877 -0.437 -6.678 1.00 93.38 99 GLY A N 1
ATOM 796 C CA . GLY A 1 99 ? 4.475 -0.946 -5.438 1.00 93.38 99 GLY A CA 1
ATOM 797 C C . GLY A 1 99 ? 5.677 -1.858 -5.702 1.00 93.38 99 GLY A C 1
ATOM 798 O O . GLY A 1 99 ? 6.816 -1.504 -5.420 1.00 93.38 99 GLY A O 1
ATOM 799 N N . ASP A 1 100 ? 5.427 -3.019 -6.314 1.00 93.25 100 ASP A N 1
ATOM 800 C CA . ASP A 1 100 ? 6.421 -4.105 -6.447 1.00 93.25 100 ASP A CA 1
ATOM 801 C C . ASP A 1 100 ? 6.984 -4.246 -7.879 1.00 93.25 100 ASP A C 1
ATOM 803 O O . ASP A 1 100 ? 7.793 -5.122 -8.190 1.00 93.25 100 ASP A O 1
ATOM 807 N N . GLY A 1 101 ? 6.532 -3.404 -8.808 1.00 93.75 101 GLY A N 1
ATOM 808 C CA . GLY A 1 101 ? 7.006 -3.397 -10.186 1.00 93.75 101 GLY A CA 1
ATOM 809 C C . GLY A 1 101 ? 8.354 -2.702 -10.344 1.00 93.75 101 GLY A C 1
ATOM 810 O O . GLY A 1 101 ? 8.843 -1.960 -9.495 1.00 93.75 101 GLY A O 1
ATOM 811 N N . SER A 1 102 ? 8.988 -2.950 -11.487 1.00 93.88 102 SER A N 1
ATOM 812 C CA . SER A 1 102 ? 10.255 -2.314 -11.827 1.00 93.88 102 SER A CA 1
ATOM 813 C C . SER A 1 102 ? 10.398 -2.134 -13.333 1.00 93.88 102 SER A C 1
ATOM 815 O O . SER A 1 102 ? 9.964 -2.969 -14.129 1.00 93.88 102 SER A O 1
ATOM 817 N N . VAL A 1 103 ? 11.028 -1.029 -13.731 1.00 93.38 103 VAL A N 1
ATOM 818 C CA . VAL A 1 103 ? 11.346 -0.725 -15.129 1.00 93.38 103 VAL A CA 1
ATOM 819 C C . VAL A 1 103 ? 12.857 -0.674 -15.272 1.00 93.38 103 VAL A C 1
ATOM 821 O O . VAL A 1 103 ? 13.528 0.120 -14.619 1.00 93.38 103 VAL A O 1
ATOM 824 N N . HIS A 1 104 ? 13.392 -1.509 -16.157 1.00 90.25 104 HIS A N 1
ATOM 825 C CA . HIS A 1 104 ? 14.825 -1.602 -16.399 1.00 90.25 104 HIS A CA 1
ATOM 826 C C . HIS A 1 104 ? 15.133 -1.400 -17.878 1.00 90.25 104 HIS A C 1
ATOM 828 O O . HIS A 1 104 ? 14.504 -2.001 -18.750 1.00 90.25 104 HIS A O 1
ATOM 834 N N . ARG A 1 105 ? 16.159 -0.598 -18.169 1.00 92.31 105 ARG A N 1
ATOM 835 C CA . ARG A 1 105 ? 16.728 -0.514 -19.514 1.00 92.31 105 ARG A CA 1
ATOM 836 C C . ARG A 1 105 ? 17.748 -1.634 -19.695 1.00 92.31 105 ARG A C 1
ATOM 838 O O . ARG A 1 105 ? 18.830 -1.591 -19.114 1.00 92.31 105 ARG A O 1
ATOM 845 N N . ILE A 1 106 ? 17.419 -2.612 -20.532 1.00 88.69 106 ILE A N 1
ATOM 846 C CA . ILE A 1 106 ? 18.326 -3.710 -20.881 1.00 88.69 106 ILE A CA 1
ATOM 847 C C . ILE A 1 106 ? 19.074 -3.339 -22.164 1.00 88.69 106 ILE A C 1
ATOM 849 O O . ILE A 1 106 ? 18.458 -3.028 -23.182 1.00 88.69 106 ILE A O 1
ATOM 853 N N . VAL A 1 107 ? 20.409 -3.367 -22.121 1.00 86.94 107 VAL A N 1
ATOM 854 C CA . VAL A 1 107 ? 21.264 -3.188 -23.305 1.00 86.94 107 VAL A CA 1
ATOM 855 C C . VAL A 1 107 ? 21.936 -4.517 -23.614 1.00 86.94 107 VAL A C 1
ATOM 857 O O . VAL A 1 107 ? 22.744 -5.013 -22.828 1.00 86.94 107 VAL A O 1
ATOM 860 N N . TYR A 1 108 ? 21.617 -5.091 -24.769 1.00 78.31 108 TYR A N 1
ATOM 861 C CA . TYR A 1 108 ? 22.285 -6.293 -25.252 1.00 78.31 108 TYR A CA 1
ATOM 862 C C . TYR A 1 108 ? 23.637 -5.914 -25.857 1.00 78.31 108 TYR A C 1
ATOM 864 O O . TYR A 1 108 ? 23.710 -5.081 -26.760 1.00 78.31 108 TYR A O 1
ATOM 872 N N . LYS A 1 109 ? 24.717 -6.528 -25.370 1.00 76.69 109 LYS A N 1
ATOM 873 C CA . LYS A 1 109 ? 26.027 -6.436 -26.021 1.00 76.69 109 LYS A CA 1
ATOM 874 C C . LYS A 1 109 ? 26.161 -7.606 -26.988 1.00 76.69 109 LYS A C 1
ATOM 876 O O . LYS A 1 109 ? 26.021 -8.758 -26.585 1.00 76.69 109 LYS A O 1
ATOM 881 N N . ALA A 1 110 ? 26.437 -7.316 -28.257 1.00 67.75 110 ALA A N 1
ATOM 882 C CA . ALA A 1 110 ? 26.771 -8.356 -29.221 1.00 67.75 110 ALA A CA 1
ATOM 883 C C . ALA A 1 110 ? 28.066 -9.056 -28.773 1.00 67.75 110 ALA A C 1
ATOM 885 O O . ALA A 1 110 ? 29.112 -8.422 -28.636 1.00 67.75 110 ALA A O 1
ATOM 886 N N . SER A 1 111 ? 27.988 -10.360 -28.513 1.00 61.03 111 SER A N 1
ATOM 887 C CA . SER A 1 111 ? 29.145 -11.204 -28.213 1.00 61.03 111 SER A CA 1
ATOM 888 C C . SER A 1 111 ? 29.579 -11.936 -29.484 1.00 61.03 111 SER A C 1
ATOM 890 O O . SER A 1 111 ? 28.740 -12.395 -30.256 1.00 61.03 111 SER A O 1
ATOM 892 N N . LYS A 1 112 ? 30.895 -12.079 -29.710 1.00 60.75 112 LYS A N 1
ATOM 893 C CA . LYS A 1 112 ? 31.449 -12.876 -30.829 1.00 60.75 112 LYS A CA 1
ATOM 894 C C . LYS A 1 112 ? 31.112 -14.371 -30.724 1.00 60.75 112 LYS A C 1
ATOM 896 O O . LYS A 1 112 ? 31.254 -15.099 -31.700 1.00 60.75 112 LYS A O 1
ATOM 901 N N . LYS A 1 113 ? 30.674 -14.832 -29.551 1.00 59.69 113 LYS A N 1
ATOM 902 C CA . LYS A 1 113 ? 30.008 -16.125 -29.377 1.00 59.69 113 LYS A CA 1
ATOM 903 C C . LYS A 1 113 ? 28.511 -15.844 -29.428 1.00 59.69 113 LYS A C 1
ATOM 905 O O . LYS A 1 113 ? 28.063 -14.963 -28.707 1.00 59.69 113 LYS A O 1
ATOM 910 N N . SER A 1 114 ? 27.762 -16.584 -30.237 1.00 53.25 114 SER A N 1
ATOM 911 C CA . SER A 1 114 ? 26.326 -16.434 -30.559 1.00 53.25 114 SER A CA 1
ATOM 912 C C . SER A 1 114 ? 25.331 -16.380 -29.380 1.00 53.25 114 SER A C 1
ATOM 914 O O . SER A 1 114 ? 24.124 -16.410 -29.595 1.00 53.25 114 SER A O 1
ATOM 916 N N . CYS A 1 115 ? 25.802 -16.291 -28.138 1.00 51.44 115 CYS A N 1
ATOM 917 C CA . CYS A 1 115 ? 24.986 -16.179 -26.945 1.00 51.44 115 CYS A CA 1
ATOM 918 C C . CYS A 1 115 ? 24.898 -14.709 -26.505 1.00 51.44 115 CYS A C 1
ATOM 920 O O . CYS A 1 115 ? 25.891 -14.109 -26.083 1.00 51.44 115 CYS A O 1
ATOM 922 N N . LEU A 1 116 ? 23.703 -14.129 -26.631 1.00 55.06 116 LEU A N 1
ATOM 923 C CA . LEU A 1 116 ? 23.374 -12.797 -26.127 1.00 55.06 116 LEU A CA 1
ATOM 924 C C . LEU A 1 116 ? 23.313 -12.841 -24.595 1.00 55.06 116 LEU A C 1
ATOM 926 O O . LEU A 1 116 ? 22.414 -13.454 -24.027 1.00 55.06 116 LEU A O 1
ATOM 930 N N . THR A 1 117 ? 24.241 -12.172 -23.916 1.00 56.19 117 THR A N 1
ATOM 931 C CA . THR A 1 117 ? 24.173 -11.954 -22.465 1.00 56.19 117 THR A CA 1
ATOM 932 C C . THR A 1 117 ? 23.609 -10.564 -22.168 1.00 56.19 117 THR A C 1
ATOM 934 O O . THR A 1 117 ? 24.137 -9.548 -22.623 1.00 56.19 117 THR A O 1
ATOM 937 N N . SER A 1 118 ? 22.513 -10.501 -21.405 1.00 54.84 118 SER A N 1
ATOM 938 C CA . SER A 1 118 ? 21.945 -9.244 -20.907 1.00 54.84 118 SER A CA 1
ATOM 939 C C . SER A 1 118 ? 22.734 -8.757 -19.690 1.00 54.84 118 SER A C 1
ATOM 941 O O . SER A 1 118 ? 22.832 -9.474 -18.696 1.00 54.84 118 SER A O 1
ATOM 943 N N . GLN A 1 119 ? 23.262 -7.533 -19.735 1.00 59.91 119 GLN A N 1
ATOM 944 C CA . GLN A 1 119 ? 23.729 -6.828 -18.537 1.00 59.91 119 GLN A CA 1
ATOM 945 C C . GLN A 1 119 ? 22.637 -5.854 -18.078 1.00 59.91 119 GLN A C 1
ATOM 947 O O . GLN A 1 119 ? 22.236 -4.970 -18.837 1.00 59.91 119 GLN A O 1
ATOM 952 N N . LEU A 1 120 ? 22.159 -6.016 -16.840 1.00 56.09 120 LEU A N 1
ATOM 953 C CA . LEU A 1 120 ? 21.330 -5.021 -16.159 1.00 56.09 120 LEU A CA 1
ATOM 954 C C . LEU A 1 120 ? 22.226 -3.843 -15.764 1.00 56.09 120 LEU A C 1
ATOM 956 O O . LEU A 1 120 ? 23.115 -3.984 -14.927 1.00 56.09 120 LEU A O 1
ATOM 960 N N . PHE A 1 121 ? 22.015 -2.687 -16.390 1.00 53.28 121 PHE A N 1
ATOM 961 C CA . PHE A 1 121 ? 22.638 -1.443 -15.950 1.00 53.28 121 PHE A CA 1
ATOM 962 C C . PHE A 1 121 ? 21.835 -0.891 -14.772 1.00 53.28 121 PHE A C 1
ATOM 964 O O . PHE A 1 121 ? 20.731 -0.383 -14.956 1.00 53.28 121 PHE A O 1
ATOM 971 N N . VAL A 1 122 ? 22.396 -0.978 -13.568 1.00 47.81 122 VAL A N 1
ATOM 972 C CA . VAL A 1 122 ? 21.967 -0.136 -12.448 1.00 47.81 122 VAL A CA 1
ATOM 973 C C . VAL A 1 122 ? 22.608 1.228 -12.687 1.00 47.81 122 VAL A C 1
ATOM 975 O O . VAL A 1 122 ? 23.832 1.320 -12.784 1.00 47.81 122 VAL A O 1
ATOM 978 N N . ALA A 1 123 ? 21.796 2.269 -12.881 1.00 45.06 12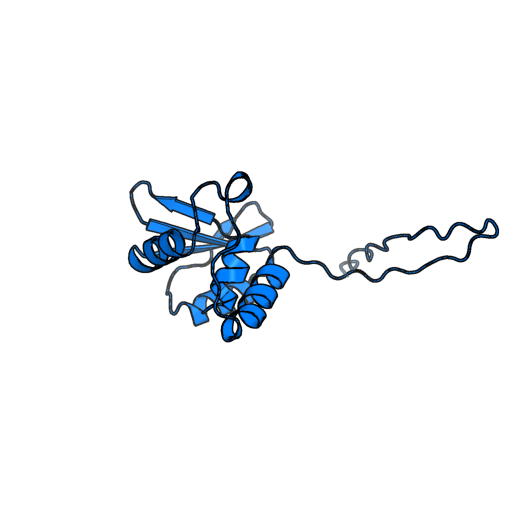3 ALA A N 1
ATOM 979 C CA . ALA A 1 123 ? 22.318 3.623 -13.025 1.00 45.06 123 ALA A CA 1
ATOM 980 C C . ALA A 1 123 ? 23.142 3.974 -11.769 1.00 45.06 123 ALA A C 1
ATOM 982 O O . ALA A 1 123 ? 22.665 3.718 -10.660 1.00 45.06 123 ALA A O 1
ATOM 983 N N . PRO A 1 124 ? 24.370 4.509 -11.905 1.00 46.25 124 PRO A N 1
ATOM 984 C CA . PRO A 1 124 ? 25.111 4.980 -10.744 1.00 46.25 124 PRO A CA 1
ATOM 985 C C . PRO A 1 124 ? 24.301 6.086 -10.058 1.00 46.25 124 PRO A C 1
ATOM 987 O O . PRO A 1 124 ? 23.721 6.938 -10.734 1.00 46.25 124 PRO A O 1
ATOM 990 N N . ALA A 1 125 ? 24.230 6.032 -8.724 1.00 44.31 125 ALA A N 1
ATOM 991 C CA . ALA A 1 125 ? 23.572 7.053 -7.918 1.00 44.31 125 ALA A CA 1
ATOM 992 C C . ALA A 1 125 ? 24.112 8.447 -8.298 1.00 44.31 125 ALA A C 1
ATOM 994 O O . ALA A 1 125 ? 25.320 8.569 -8.536 1.00 44.31 125 ALA A O 1
ATOM 995 N N . PRO A 1 126 ? 23.254 9.480 -8.395 1.00 45.94 126 PRO A N 1
ATOM 996 C CA . PRO A 1 126 ? 23.722 10.823 -8.695 1.00 45.94 126 PRO A CA 1
ATOM 997 C C . PRO A 1 126 ? 24.708 11.250 -7.605 1.00 45.94 126 PRO A C 1
ATOM 999 O O . PRO A 1 126 ? 24.423 11.124 -6.416 1.00 45.94 126 PRO A O 1
ATOM 1002 N N . LEU A 1 127 ? 25.888 11.700 -8.028 1.00 50.34 127 LEU A N 1
ATOM 1003 C CA . LEU A 1 127 ? 26.859 12.336 -7.146 1.00 50.34 127 LEU A CA 1
ATOM 1004 C C . LEU A 1 127 ? 26.205 13.604 -6.591 1.00 50.34 127 LEU A C 1
ATOM 1006 O O . LEU A 1 127 ? 25.876 14.506 -7.362 1.00 50.34 127 LEU A O 1
ATOM 1010 N N . GLU A 1 128 ? 25.976 13.639 -5.279 1.00 44.47 128 GLU A N 1
ATOM 1011 C CA . GLU A 1 128 ? 25.623 14.873 -4.581 1.00 44.47 128 GLU A CA 1
ATOM 1012 C C . GLU A 1 128 ? 26.786 15.865 -4.747 1.00 44.47 128 GLU A C 1
ATOM 1014 O O . GLU A 1 128 ? 27.943 15.520 -4.489 1.00 44.47 128 GLU A O 1
ATOM 1019 N N . VAL A 1 129 ? 26.465 17.058 -5.256 1.00 52.38 129 VAL A N 1
ATOM 1020 C CA . VAL A 1 129 ? 27.360 18.221 -5.360 1.00 52.38 129 VAL A CA 1
ATOM 1021 C C . VAL A 1 129 ? 27.059 19.157 -4.204 1.00 52.38 129 VAL A C 1
ATOM 1023 O O . VAL A 1 129 ? 25.853 19.405 -3.977 1.00 52.38 129 VAL A O 1
#

Sequence (129 aa):
MAYVLGFWYADGHMRHEKSYRIYFTSKDKEHLISIKKLLETNSPLTAYGGSCVTLVVHSKRLFQDLLILGGVPGKSNVITFPKIPPQFLPDFIRGYFDGDGSVHRIVYKASKKSCLTSQLFVAPAPLEV

Radius of gyration: 18.54 Å; chains: 1; bounding box: 46×35×50 Å

Organism: NCBI:txid1619103